Protein AF-A0A081B996-F1 (afdb_monomer_lite)

Secondary structure (DSSP, 8-state):
--------SSPPPPPPHHHHHHHHH--HHHHHHHHHH-TTSPPPPHHHHHHHHHHHHHHHTT--HHHHHHHTT--HHHHHHHHTT---SPPPHHHHHHHHHHHH-HHHHHHHHHT--

Sequence (117 aa):
MTKRVKLSEGKPSELTDEQRRRLGAMSDAEINAGALADADNPPLSENELMSVKVKRVRKKLGLSQADFAARFRINIARLKDIEQGRTRKRPDPALMAYLSVIEREPEAVDRALANDG

pLDDT: mean 88.58, std 12.39, range [40.31, 98.38]

Organism: NCBI:txid1333998

Radius of gyration: 19.51 Å; chains: 1; bounding box: 42×38×52 Å

Structure (mmCIF, N/CA/C/O backbone):
data_AF-A0A081B996-F1
#
_entry.id   AF-A0A081B996-F1
#
loop_
_atom_site.group_PDB
_atom_site.id
_atom_site.type_symbol
_atom_site.label_atom_id
_atom_site.label_alt_id
_atom_site.label_comp_id
_atom_site.label_asym_id
_atom_site.label_entity_id
_atom_site.label_seq_id
_atom_site.pdbx_PDB_ins_code
_atom_site.Cartn_x
_atom_site.Cartn_y
_atom_site.Cartn_z
_atom_site.occupancy
_atom_site.B_iso_or_equiv
_atom_site.auth_seq_id
_atom_site.auth_comp_id
_atom_site.auth_asym_id
_atom_site.auth_atom_id
_atom_site.pdbx_PDB_model_num
ATOM 1 N N . MET A 1 1 ? 22.883 25.589 -15.282 1.00 40.31 1 MET A N 1
ATOM 2 C CA . MET A 1 1 ? 21.980 25.734 -16.447 1.00 40.31 1 MET A CA 1
ATOM 3 C C . MET A 1 1 ? 21.308 24.395 -16.717 1.00 40.31 1 MET A C 1
ATOM 5 O O . MET A 1 1 ? 21.943 23.509 -17.268 1.00 40.31 1 MET A O 1
ATOM 9 N N . THR A 1 2 ? 20.059 24.204 -16.296 1.00 41.84 2 THR A N 1
ATOM 10 C CA . THR A 1 2 ? 19.269 23.009 -16.635 1.00 41.84 2 THR A CA 1
ATOM 11 C C . THR A 1 2 ? 18.586 23.234 -17.985 1.00 41.84 2 THR A C 1
ATOM 13 O O . THR A 1 2 ? 17.727 24.105 -18.118 1.00 41.84 2 THR A O 1
ATOM 16 N N . LYS A 1 3 ? 18.986 22.484 -19.021 1.00 47.41 3 LYS A N 1
ATOM 17 C CA . LYS A 1 3 ? 18.268 22.475 -20.305 1.00 47.41 3 LYS A CA 1
ATOM 18 C C . LYS A 1 3 ? 16.905 21.821 -20.082 1.00 47.41 3 LYS A C 1
ATOM 20 O O . LYS A 1 3 ? 16.821 20.630 -19.804 1.00 47.41 3 LYS A O 1
ATOM 25 N N . ARG A 1 4 ? 15.835 22.607 -20.194 1.00 55.03 4 ARG A N 1
ATOM 26 C CA . ARG A 1 4 ? 14.457 22.107 -20.187 1.00 55.03 4 ARG A CA 1
ATOM 27 C C . ARG A 1 4 ? 14.243 21.310 -21.480 1.00 55.03 4 ARG A C 1
ATOM 29 O O . ARG A 1 4 ? 14.299 21.888 -22.565 1.00 55.03 4 ARG A O 1
ATOM 36 N N . VAL A 1 5 ? 14.050 19.996 -21.369 1.00 68.88 5 VAL A N 1
ATOM 37 C CA . VAL A 1 5 ? 13.680 19.137 -22.504 1.00 68.88 5 VAL A CA 1
ATOM 38 C C . VAL A 1 5 ? 12.306 19.590 -23.000 1.00 68.88 5 VAL A C 1
ATOM 40 O O . VAL A 1 5 ? 11.340 19.590 -22.238 1.00 68.88 5 VAL A O 1
ATOM 43 N N . LYS A 1 6 ? 12.221 20.033 -24.258 1.00 57.50 6 LYS A N 1
ATOM 44 C CA . LYS A 1 6 ? 10.942 20.309 -24.919 1.00 57.50 6 LYS A CA 1
ATOM 45 C C . LYS A 1 6 ? 10.386 18.974 -25.411 1.00 57.50 6 LYS A C 1
ATOM 47 O O . LYS A 1 6 ? 10.857 18.457 -26.418 1.00 57.50 6 LYS A O 1
ATOM 52 N N . LE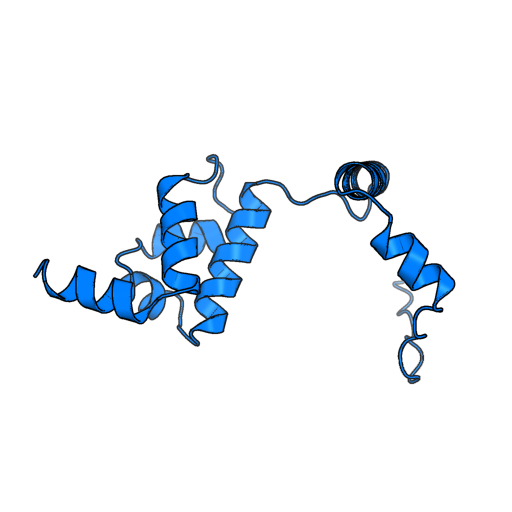U A 1 7 ? 9.436 18.402 -24.674 1.00 64.38 7 LEU A N 1
ATOM 53 C CA . LEU A 1 7 ? 8.638 17.280 -25.168 1.00 64.38 7 LEU A CA 1
ATOM 54 C C . LEU A 1 7 ? 7.822 17.781 -26.368 1.00 64.38 7 LEU A C 1
ATOM 56 O O . LEU A 1 7 ? 7.232 18.858 -26.297 1.00 64.38 7 LEU A O 1
ATOM 60 N N . SER A 1 8 ? 7.841 17.050 -27.482 1.00 66.56 8 SER A N 1
ATOM 61 C CA . SER A 1 8 ? 7.063 17.395 -28.675 1.00 66.56 8 SER A CA 1
ATOM 62 C C . SER A 1 8 ? 5.563 17.315 -28.383 1.00 66.56 8 SER A C 1
ATOM 64 O O . SER A 1 8 ? 5.122 16.342 -27.780 1.00 66.56 8 SER A O 1
ATOM 66 N N . GLU A 1 9 ? 4.777 18.275 -28.875 1.00 67.94 9 GLU A N 1
ATOM 67 C CA . GLU A 1 9 ? 3.309 18.361 -28.705 1.00 67.94 9 GLU A CA 1
ATOM 68 C C . GLU A 1 9 ? 2.510 17.268 -29.454 1.00 67.94 9 GLU A C 1
ATOM 70 O O . GLU A 1 9 ? 1.282 17.291 -29.485 1.00 67.94 9 GLU A O 1
ATOM 75 N N . GLY A 1 10 ? 3.191 16.297 -30.067 1.00 69.88 10 GLY A N 1
ATOM 76 C CA . GLY A 1 10 ? 2.568 15.173 -30.760 1.00 69.88 10 GLY A CA 1
ATOM 77 C C . G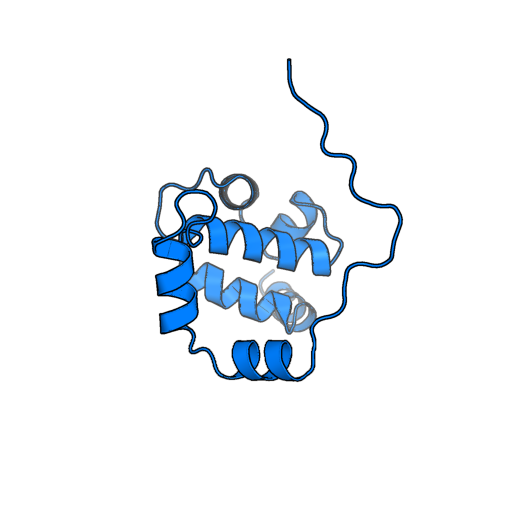LY A 1 10 ? 2.092 14.074 -29.808 1.00 69.88 10 GLY A C 1
ATOM 78 O O . GLY A 1 10 ? 2.638 13.883 -28.720 1.00 69.88 10 GLY A O 1
ATOM 79 N N . LYS A 1 11 ? 1.089 13.304 -30.248 1.00 64.94 11 LYS A N 1
ATOM 80 C CA . LYS A 1 11 ? 0.688 12.049 -29.596 1.00 64.94 11 LYS A CA 1
ATOM 81 C C . LYS A 1 11 ? 1.945 11.170 -29.413 1.00 64.94 11 LYS A C 1
ATOM 83 O O . LYS A 1 11 ? 2.742 11.107 -30.353 1.00 64.94 11 LYS A O 1
ATOM 88 N N . PRO A 1 12 ? 2.153 10.520 -28.248 1.00 68.75 12 PRO A N 1
ATOM 89 C CA . PRO A 1 12 ? 3.303 9.644 -28.047 1.00 68.75 12 PRO A CA 1
ATOM 90 C C . PRO A 1 12 ? 3.401 8.642 -29.193 1.00 68.75 12 PRO A C 1
ATOM 92 O O . PRO A 1 12 ? 2.371 8.124 -29.630 1.00 68.75 12 PRO A O 1
ATOM 95 N N . SER A 1 13 ? 4.614 8.379 -29.682 1.00 75.94 13 SER A N 1
ATOM 96 C CA . SER A 1 13 ? 4.815 7.356 -30.706 1.00 75.94 13 SER A CA 1
ATOM 97 C C . SER A 1 13 ? 4.235 6.035 -30.207 1.00 75.94 13 SER A C 1
ATOM 99 O O . SER A 1 13 ? 4.632 5.542 -29.148 1.00 75.94 13 SER A O 1
ATOM 101 N N . GLU A 1 14 ? 3.277 5.489 -30.949 1.00 81.94 14 GLU A N 1
ATOM 102 C CA . GLU A 1 14 ? 2.690 4.193 -30.635 1.00 81.94 14 GLU A CA 1
ATOM 103 C C . GLU A 1 14 ? 3.713 3.087 -30.932 1.00 81.94 14 GLU A C 1
ATOM 105 O O . GLU A 1 14 ? 4.488 3.174 -31.886 1.00 81.94 14 GLU A O 1
ATOM 110 N N . LEU A 1 15 ? 3.739 2.053 -30.087 1.00 84.50 15 LEU A N 1
ATOM 111 C CA . LEU A 1 15 ? 4.587 0.882 -30.308 1.00 84.50 15 LEU A CA 1
ATOM 112 C C . LEU A 1 15 ? 4.153 0.166 -31.590 1.00 84.50 15 LEU A C 1
ATOM 114 O O . LEU A 1 15 ? 2.961 -0.089 -31.776 1.00 84.50 15 LEU A O 1
ATOM 118 N N . THR A 1 16 ? 5.117 -0.232 -32.420 1.00 91.94 16 THR A N 1
ATOM 119 C CA . THR A 1 16 ? 4.847 -1.120 -33.556 1.00 91.94 16 THR A CA 1
ATOM 120 C C . THR A 1 16 ? 4.373 -2.492 -33.067 1.00 91.94 16 THR A C 1
ATOM 122 O O . THR A 1 16 ? 4.652 -2.905 -31.936 1.00 91.94 16 THR A O 1
ATOM 125 N N . ASP A 1 17 ? 3.694 -3.252 -33.926 1.00 89.94 17 ASP A N 1
ATOM 126 C CA . ASP A 1 17 ? 3.247 -4.613 -33.591 1.00 89.94 17 ASP A CA 1
ATOM 127 C C . ASP A 1 17 ? 4.411 -5.550 -33.251 1.00 89.94 17 ASP A C 1
ATOM 129 O O . ASP A 1 17 ? 4.283 -6.469 -32.441 1.00 89.94 17 ASP A O 1
ATOM 133 N N . GLU A 1 18 ? 5.571 -5.324 -33.862 1.00 90.19 18 GLU A N 1
ATOM 134 C CA . GLU A 1 18 ? 6.800 -6.039 -33.532 1.00 90.19 18 GLU A CA 1
ATOM 135 C C . GLU A 1 18 ? 7.301 -5.678 -32.130 1.00 90.19 18 GLU A C 1
ATOM 137 O O . GLU A 1 18 ? 7.551 -6.572 -31.323 1.00 90.19 18 GLU A O 1
ATOM 142 N N . GLN A 1 19 ? 7.368 -4.386 -31.798 1.00 89.81 19 GLN A N 1
ATOM 143 C CA . GLN A 1 19 ? 7.768 -3.927 -30.465 1.00 89.81 19 GLN A CA 1
ATOM 144 C C . GLN A 1 19 ? 6.811 -4.439 -29.382 1.00 89.81 19 GLN A C 1
ATOM 146 O O . GLN A 1 19 ? 7.257 -4.889 -28.327 1.00 89.81 19 GLN A O 1
ATOM 151 N N . ARG A 1 20 ? 5.501 -4.438 -29.652 1.00 88.56 20 ARG A N 1
ATOM 152 C CA . ARG A 1 20 ? 4.483 -4.970 -28.738 1.00 88.56 20 ARG A CA 1
ATOM 153 C C . ARG A 1 20 ? 4.645 -6.473 -28.513 1.00 88.56 20 ARG A C 1
ATOM 155 O O . ARG A 1 20 ? 4.601 -6.913 -27.368 1.00 88.56 20 ARG A O 1
ATOM 162 N N . ARG A 1 21 ? 4.855 -7.255 -29.580 1.00 91.19 21 ARG A N 1
ATOM 163 C CA . ARG A 1 21 ? 5.109 -8.704 -29.477 1.00 91.19 21 ARG A CA 1
ATOM 164 C C . ARG A 1 21 ? 6.386 -8.999 -28.704 1.00 91.19 21 ARG A C 1
ATOM 166 O O . ARG A 1 21 ? 6.371 -9.869 -27.843 1.00 91.19 21 ARG A O 1
ATOM 173 N N . ARG A 1 22 ? 7.455 -8.243 -28.966 1.00 89.00 22 ARG A N 1
A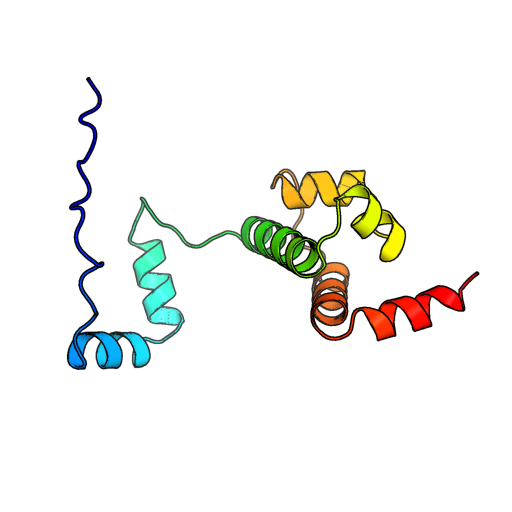TOM 174 C CA . ARG A 1 22 ? 8.713 -8.350 -28.222 1.00 89.00 22 ARG A CA 1
ATOM 175 C C . ARG A 1 22 ? 8.493 -8.112 -26.731 1.00 89.00 22 ARG A C 1
ATOM 177 O O . ARG A 1 22 ? 8.905 -8.948 -25.942 1.00 89.00 22 ARG A O 1
ATOM 184 N N . LEU A 1 23 ? 7.814 -7.026 -26.354 1.00 86.31 23 LEU A N 1
ATOM 185 C CA . LEU A 1 23 ? 7.513 -6.728 -24.949 1.00 86.31 23 LEU A CA 1
ATOM 186 C C . LEU A 1 23 ? 6.642 -7.808 -24.296 1.00 86.31 23 LEU A C 1
ATOM 188 O O . LEU A 1 23 ? 6.917 -8.199 -23.170 1.00 86.31 23 LEU A O 1
ATOM 192 N N . GLY A 1 24 ? 5.626 -8.318 -24.999 1.00 89.38 24 GLY A N 1
ATOM 193 C CA . GLY A 1 24 ? 4.759 -9.383 -24.483 1.00 89.38 24 GLY A CA 1
ATOM 194 C C . GLY A 1 24 ? 5.441 -10.748 -24.337 1.00 89.38 24 GLY A C 1
ATOM 195 O O . GLY A 1 24 ? 4.927 -11.598 -23.617 1.00 89.38 24 GLY A O 1
ATOM 196 N N . ALA A 1 25 ? 6.573 -10.965 -25.012 1.00 92.25 25 ALA A N 1
ATOM 197 C CA . ALA A 1 25 ? 7.367 -12.187 -24.912 1.00 92.25 25 ALA A CA 1
ATOM 198 C C . ALA A 1 25 ? 8.457 -12.121 -23.826 1.00 92.25 25 ALA A C 1
ATOM 200 O O . ALA A 1 25 ? 9.016 -13.162 -23.490 1.00 92.25 25 ALA A O 1
ATOM 201 N N . MET A 1 26 ? 8.772 -10.932 -23.291 1.00 89.62 26 MET A N 1
ATOM 202 C CA . MET A 1 26 ? 9.767 -10.791 -22.225 1.00 89.62 26 MET A CA 1
ATOM 203 C C . MET A 1 26 ? 9.230 -11.383 -20.925 1.00 89.62 26 MET A C 1
ATOM 205 O O . MET A 1 26 ? 8.137 -11.045 -20.472 1.00 89.62 26 MET A O 1
ATOM 209 N N . SER A 1 27 ? 10.025 -12.250 -20.311 1.00 93.69 27 SER A N 1
ATOM 210 C CA . SER A 1 27 ? 9.731 -12.791 -18.990 1.00 93.69 27 SER A CA 1
ATOM 211 C C . SER A 1 27 ? 9.930 -11.740 -17.895 1.00 93.69 27 SER A C 1
ATOM 213 O O . SER A 1 27 ? 10.737 -10.816 -18.026 1.00 93.69 27 SER A O 1
ATOM 215 N N . ASP A 1 28 ? 9.270 -11.932 -16.751 1.00 87.81 28 ASP A N 1
ATOM 216 C CA . ASP A 1 28 ? 9.481 -11.093 -15.563 1.00 87.81 28 ASP A CA 1
ATOM 217 C C . ASP A 1 28 ? 10.957 -11.065 -15.129 1.00 87.81 28 ASP A C 1
ATOM 219 O O . ASP A 1 28 ? 11.448 -10.054 -14.627 1.00 87.81 28 ASP A O 1
ATOM 223 N N . ALA A 1 29 ? 11.688 -12.166 -15.331 1.00 89.00 29 ALA A N 1
ATOM 224 C CA . ALA A 1 29 ? 13.110 -12.251 -15.015 1.00 89.00 29 ALA A CA 1
ATOM 225 C C . ALA A 1 29 ? 13.955 -11.354 -15.932 1.00 89.00 29 ALA A C 1
ATOM 227 O O . ALA A 1 29 ? 14.826 -10.636 -15.445 1.00 89.00 29 ALA A O 1
ATOM 228 N N . GLU A 1 30 ? 13.676 -11.345 -17.237 1.00 91.88 30 GLU A N 1
ATOM 229 C CA . GLU A 1 30 ? 14.370 -10.485 -18.204 1.00 91.88 30 GLU A CA 1
ATOM 230 C C . GLU A 1 30 ? 14.048 -9.005 -17.982 1.00 91.88 30 GLU A C 1
ATOM 232 O O . GLU A 1 30 ? 14.945 -8.164 -18.054 1.00 91.88 30 GLU A O 1
ATOM 237 N N . ILE A 1 31 ? 12.793 -8.686 -17.650 1.00 88.56 31 ILE A N 1
ATOM 238 C CA . ILE A 1 31 ? 12.376 -7.325 -17.288 1.00 88.56 31 ILE A CA 1
ATOM 239 C C . ILE A 1 31 ? 13.143 -6.850 -16.047 1.00 88.56 31 ILE A C 1
ATOM 241 O O . ILE A 1 31 ? 13.736 -5.770 -16.063 1.00 88.56 31 ILE A O 1
ATOM 245 N N . ASN A 1 32 ? 13.183 -7.666 -14.988 1.00 87.88 32 ASN A N 1
ATOM 246 C CA . ASN A 1 32 ? 13.903 -7.325 -13.760 1.00 87.88 32 ASN A CA 1
ATOM 247 C C . ASN A 1 32 ? 15.415 -7.208 -13.985 1.00 87.88 32 ASN A C 1
ATOM 249 O O . ASN A 1 32 ? 16.036 -6.296 -13.446 1.00 87.88 32 ASN A O 1
ATOM 253 N N . ALA A 1 33 ? 16.011 -8.091 -14.790 1.00 90.00 33 ALA A N 1
ATOM 254 C CA . ALA A 1 33 ? 17.431 -8.021 -15.126 1.00 90.00 33 ALA A CA 1
ATOM 255 C C . ALA A 1 33 ? 17.772 -6.730 -15.888 1.00 90.00 33 ALA A C 1
ATOM 257 O O . ALA A 1 33 ? 18.772 -6.085 -15.578 1.00 90.00 33 ALA A O 1
ATOM 258 N N . GLY A 1 34 ? 16.919 -6.321 -16.834 1.00 89.12 34 GLY A N 1
ATOM 259 C CA . GLY A 1 34 ? 17.062 -5.051 -17.544 1.00 89.12 34 GLY A CA 1
ATOM 260 C C . GLY A 1 34 ? 16.993 -3.844 -16.608 1.00 89.12 34 GLY A C 1
ATOM 261 O O . GLY A 1 34 ? 17.857 -2.976 -16.673 1.00 89.12 34 GLY A O 1
ATOM 262 N N . ALA A 1 35 ? 16.020 -3.823 -15.693 1.00 89.62 35 ALA A N 1
ATOM 263 C CA . ALA A 1 35 ? 15.893 -2.761 -14.696 1.00 89.62 35 ALA A CA 1
ATOM 264 C C . ALA A 1 35 ? 17.086 -2.720 -13.723 1.00 89.62 35 ALA A C 1
ATOM 266 O O . ALA A 1 35 ? 17.556 -1.647 -13.373 1.00 89.62 35 ALA A O 1
ATOM 267 N N . LEU A 1 36 ? 17.624 -3.871 -13.303 1.00 89.81 36 LEU A N 1
ATOM 268 C CA . LEU A 1 36 ? 18.819 -3.923 -12.447 1.00 89.81 36 LEU A CA 1
ATOM 269 C C . LEU A 1 36 ? 20.080 -3.396 -13.143 1.00 89.81 36 LEU A C 1
ATOM 271 O O . LEU A 1 36 ? 20.972 -2.879 -12.472 1.00 89.81 36 LEU A O 1
ATOM 275 N N . ALA A 1 37 ? 20.173 -3.553 -14.465 1.00 91.56 37 ALA A N 1
ATOM 276 C CA . ALA A 1 37 ? 21.288 -3.041 -15.255 1.00 91.56 37 ALA A CA 1
ATOM 277 C C . ALA A 1 37 ? 21.200 -1.521 -15.504 1.00 91.56 37 ALA A C 1
ATOM 279 O O . ALA A 1 37 ? 22.217 -0.900 -15.812 1.00 91.56 37 ALA A O 1
ATOM 280 N N . ASP A 1 38 ? 20.013 -0.926 -15.363 1.00 91.44 38 ASP A N 1
ATOM 281 C CA . ASP A 1 38 ? 19.769 0.507 -15.519 1.00 91.44 38 ASP A CA 1
ATOM 282 C C . ASP A 1 38 ? 19.838 1.230 -14.162 1.00 91.44 38 ASP A C 1
ATOM 284 O O . ASP A 1 38 ? 18.911 1.186 -13.352 1.00 91.44 38 ASP A O 1
ATOM 288 N N . ALA A 1 39 ? 20.949 1.928 -13.910 1.00 89.00 39 ALA A N 1
ATOM 289 C CA . ALA A 1 39 ? 21.165 2.653 -12.658 1.00 89.00 39 ALA A CA 1
ATOM 290 C C . ALA A 1 39 ? 20.168 3.807 -12.430 1.00 89.00 39 ALA A C 1
ATOM 292 O O . ALA A 1 39 ? 19.935 4.177 -11.277 1.00 89.00 39 ALA A O 1
ATOM 293 N N . ASP A 1 40 ? 19.577 4.358 -13.496 1.00 92.00 40 ASP A N 1
ATOM 294 C CA . ASP A 1 40 ? 18.613 5.459 -13.408 1.00 92.00 40 ASP A CA 1
ATOM 295 C C . ASP A 1 40 ? 17.177 4.960 -13.164 1.00 92.00 40 ASP A C 1
ATOM 297 O O . ASP A 1 40 ? 16.303 5.748 -12.788 1.00 92.00 40 ASP A O 1
ATOM 301 N N . ASN A 1 41 ? 16.917 3.659 -13.339 1.00 89.38 41 ASN A N 1
ATOM 302 C CA . ASN A 1 41 ? 15.596 3.059 -13.159 1.00 89.38 41 ASN A CA 1
ATOM 303 C C . ASN A 1 41 ? 15.654 1.636 -12.557 1.00 89.38 41 ASN A C 1
ATOM 305 O O . ASN A 1 41 ? 15.198 0.670 -13.183 1.00 89.38 41 ASN A O 1
ATOM 309 N N . PRO A 1 42 ? 16.176 1.487 -11.325 1.00 91.06 42 PRO A N 1
ATOM 310 C CA . PRO 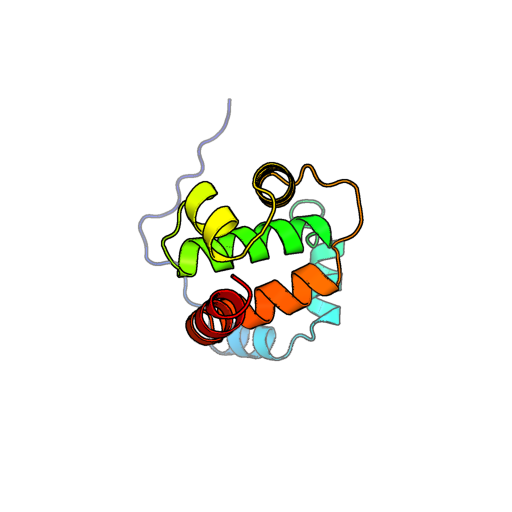A 1 42 ? 16.227 0.195 -10.656 1.00 91.06 42 PRO A CA 1
ATOM 311 C C . PRO A 1 42 ? 14.825 -0.296 -10.246 1.00 91.06 42 PRO A C 1
ATOM 313 O O . PRO A 1 42 ? 13.903 0.509 -10.063 1.00 91.06 42 PRO A O 1
ATOM 316 N N . PRO A 1 43 ? 14.641 -1.611 -10.017 1.00 91.25 43 PRO A N 1
ATOM 317 C CA . PRO A 1 43 ? 13.408 -2.135 -9.442 1.00 91.25 43 PRO A CA 1
ATOM 318 C C . PRO A 1 43 ? 13.101 -1.514 -8.076 1.00 91.25 43 PRO A C 1
ATOM 320 O O . PRO A 1 43 ? 13.995 -1.294 -7.258 1.00 91.25 43 PRO A O 1
ATOM 323 N N . LEU A 1 44 ? 11.812 -1.312 -7.795 1.00 90.12 44 LEU A N 1
ATOM 324 C CA . LEU A 1 44 ? 11.362 -0.875 -6.476 1.00 90.12 44 LEU A CA 1
ATOM 325 C C . LEU A 1 44 ? 11.678 -1.933 -5.413 1.00 90.12 44 LEU A C 1
ATOM 327 O O . LEU A 1 44 ? 11.434 -3.126 -5.603 1.00 90.12 44 LEU A O 1
ATOM 331 N N . SER A 1 45 ? 12.127 -1.482 -4.246 1.00 90.38 45 SER A N 1
ATOM 332 C CA . SER A 1 45 ? 12.218 -2.323 -3.055 1.00 90.38 45 SER A CA 1
ATOM 333 C C . SER A 1 45 ? 10.834 -2.801 -2.591 1.00 90.38 45 SER A C 1
ATOM 335 O O . SER A 1 45 ? 9.802 -2.192 -2.892 1.00 90.38 45 SER A O 1
ATOM 337 N N . GLU A 1 46 ? 10.789 -3.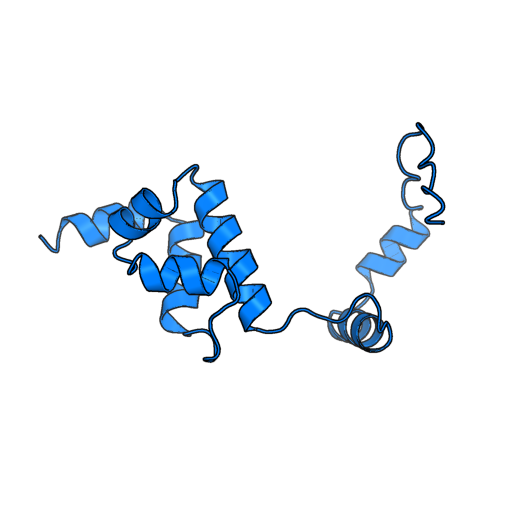856 -1.768 1.00 89.38 46 GLU A N 1
ATOM 338 C CA . GLU A 1 46 ? 9.530 -4.357 -1.188 1.00 89.38 46 GLU A CA 1
ATOM 339 C C . GLU A 1 46 ? 8.746 -3.250 -0.443 1.00 89.38 46 GLU A C 1
ATOM 341 O O . GLU A 1 46 ? 7.514 -3.202 -0.491 1.00 89.38 46 GLU A O 1
ATOM 346 N N . ASN A 1 47 ? 9.453 -2.327 0.220 1.00 91.44 47 ASN A N 1
ATOM 347 C CA . ASN A 1 47 ? 8.850 -1.211 0.954 1.00 91.44 47 ASN A CA 1
ATOM 348 C C . ASN A 1 47 ? 8.271 -0.138 0.032 1.00 91.44 47 ASN A C 1
ATOM 350 O O . ASN A 1 47 ? 7.200 0.407 0.312 1.00 91.44 47 ASN A O 1
ATOM 354 N N . GLU A 1 48 ? 8.943 0.156 -1.076 1.00 92.38 48 GLU A N 1
ATOM 355 C CA . GLU A 1 48 ? 8.426 1.078 -2.086 1.00 92.38 48 GLU A CA 1
ATOM 356 C C . GLU A 1 48 ? 7.207 0.483 -2.785 1.00 92.38 48 GLU A C 1
ATOM 358 O O . GLU A 1 48 ? 6.191 1.165 -2.935 1.00 92.38 48 GLU A O 1
ATOM 363 N N . LEU A 1 49 ? 7.247 -0.812 -3.106 1.00 91.75 49 LEU A N 1
ATOM 364 C CA . LEU A 1 49 ? 6.101 -1.518 -3.666 1.00 91.75 49 LEU A CA 1
ATOM 365 C C . LEU A 1 49 ? 4.904 -1.499 -2.702 1.00 91.75 49 LEU A C 1
ATOM 367 O O . LEU A 1 49 ? 3.772 -1.240 -3.120 1.00 91.75 49 LEU A O 1
ATOM 371 N N . MET A 1 50 ? 5.147 -1.695 -1.402 1.00 92.88 50 MET A N 1
ATOM 372 C CA . MET A 1 50 ? 4.124 -1.555 -0.362 1.00 92.88 50 MET A CA 1
ATOM 373 C C . MET A 1 50 ? 3.551 -0.134 -0.315 1.00 92.88 50 MET A C 1
ATOM 375 O O . MET A 1 50 ? 2.332 0.040 -0.323 1.00 92.88 50 MET A O 1
ATOM 379 N N . SER A 1 51 ? 4.413 0.885 -0.318 1.00 95.00 51 SER A N 1
ATOM 380 C CA . SER A 1 51 ? 4.010 2.295 -0.328 1.00 95.00 51 SER A CA 1
ATOM 381 C C . SER A 1 51 ? 3.098 2.623 -1.515 1.00 95.00 51 SER A C 1
ATOM 383 O O . SER A 1 51 ? 2.026 3.216 -1.343 1.00 95.00 51 SER A O 1
ATOM 385 N N . VAL A 1 52 ? 3.487 2.182 -2.717 1.00 94.75 52 VAL A N 1
ATOM 386 C CA . VAL A 1 52 ? 2.706 2.349 -3.948 1.00 94.75 52 VAL A CA 1
ATOM 387 C C . VAL A 1 52 ? 1.371 1.619 -3.840 1.00 94.75 52 VAL A C 1
ATOM 389 O O . VAL A 1 52 ? 0.329 2.213 -4.129 1.00 94.75 52 VAL A O 1
ATOM 392 N N . LYS A 1 53 ? 1.369 0.361 -3.379 1.00 94.50 53 LYS A N 1
ATOM 393 C CA . LYS A 1 53 ? 0.147 -0.438 -3.227 1.00 94.50 53 LYS A CA 1
ATOM 394 C C . LYS A 1 53 ? -0.847 0.226 -2.280 1.00 94.50 53 LYS A C 1
ATOM 396 O O . LYS A 1 53 ? -1.996 0.416 -2.663 1.00 94.50 53 LYS A O 1
ATOM 401 N N . VAL A 1 54 ? -0.413 0.632 -1.089 1.00 96.12 54 VAL A N 1
ATOM 402 C CA . VAL A 1 54 ? -1.280 1.256 -0.075 1.00 96.12 54 VAL A CA 1
ATOM 403 C C . VAL A 1 54 ? -1.906 2.543 -0.608 1.00 96.12 54 VAL A C 1
ATOM 405 O O . VAL A 1 54 ? -3.130 2.689 -0.589 1.00 96.12 54 VAL A O 1
ATOM 408 N N . LYS A 1 55 ? -1.085 3.438 -1.180 1.00 97.19 55 LYS A N 1
ATOM 409 C CA . LYS A 1 55 ? -1.574 4.676 -1.805 1.00 97.19 55 LYS A CA 1
ATOM 410 C C . LYS A 1 55 ? -2.589 4.393 -2.904 1.00 97.19 55 LYS A C 1
ATOM 412 O O . LYS A 1 55 ? -3.596 5.092 -2.996 1.00 97.19 55 LYS A O 1
ATOM 417 N N . ARG A 1 56 ? -2.311 3.408 -3.759 1.00 97.50 56 ARG A N 1
ATOM 418 C CA . ARG A 1 56 ? -3.166 3.042 -4.892 1.00 97.50 56 ARG A CA 1
ATOM 419 C C . ARG A 1 56 ? -4.519 2.519 -4.420 1.00 97.50 56 ARG A C 1
ATOM 421 O O . ARG A 1 56 ? -5.535 3.009 -4.903 1.00 97.50 56 ARG A O 1
ATOM 428 N N . VAL A 1 57 ? -4.537 1.598 -3.455 1.00 97.88 57 VAL A N 1
ATOM 429 C CA . VAL A 1 57 ? -5.776 1.055 -2.872 1.00 97.88 57 VAL A CA 1
ATOM 430 C C . VAL A 1 57 ? -6.607 2.172 -2.244 1.00 97.88 57 VAL A C 1
ATOM 432 O O . VAL A 1 57 ? -7.778 2.323 -2.579 1.00 97.88 57 VAL A O 1
ATOM 435 N N . ARG A 1 58 ? -5.997 3.027 -1.416 1.00 98.31 58 ARG A N 1
ATOM 436 C CA . ARG A 1 58 ? -6.705 4.154 -0.798 1.00 98.31 58 ARG A CA 1
ATOM 437 C C . ARG A 1 58 ? -7.282 5.125 -1.831 1.00 98.31 58 ARG A C 1
ATOM 439 O O . ARG A 1 58 ? -8.440 5.519 -1.722 1.00 98.31 58 ARG A O 1
ATOM 446 N N . LYS A 1 59 ? -6.483 5.514 -2.830 1.00 97.88 59 LYS A N 1
ATOM 447 C CA . LYS A 1 59 ? -6.917 6.436 -3.891 1.00 97.88 59 LYS A CA 1
ATOM 448 C C . LYS A 1 59 ? -8.040 5.850 -4.744 1.00 97.88 59 LYS A C 1
ATOM 450 O O . LYS A 1 59 ? -8.945 6.593 -5.101 1.00 97.88 59 LYS A O 1
ATOM 455 N N . LYS A 1 60 ? -8.013 4.543 -5.029 1.00 97.44 60 LYS A N 1
ATOM 456 C CA . LYS A 1 60 ? -9.089 3.840 -5.751 1.00 97.44 60 LYS A CA 1
ATOM 457 C C . LYS A 1 60 ? -10.436 3.963 -5.029 1.00 97.44 60 LYS A C 1
ATOM 459 O O . LYS A 1 60 ? -11.462 4.045 -5.687 1.00 97.44 60 LYS A O 1
ATOM 464 N N . LEU A 1 61 ? -10.419 4.017 -3.697 1.00 97.31 61 LEU A N 1
ATOM 465 C CA . LEU A 1 61 ? -11.612 4.196 -2.865 1.00 97.31 61 LEU A CA 1
ATOM 466 C C . LEU A 1 61 ? -11.988 5.671 -2.628 1.00 97.31 61 LEU A C 1
ATOM 468 O O . LEU A 1 61 ? -12.975 5.936 -1.953 1.00 97.31 61 LEU A O 1
ATOM 472 N N . GLY A 1 62 ? -11.205 6.633 -3.131 1.00 98.00 62 GLY A N 1
ATOM 473 C CA . GLY A 1 62 ? -11.474 8.065 -2.954 1.00 98.00 62 GLY A CA 1
ATOM 474 C C . GLY A 1 62 ? -11.311 8.582 -1.518 1.00 98.00 62 GLY A C 1
ATOM 475 O O . GLY A 1 62 ? -11.810 9.655 -1.200 1.00 98.00 62 GLY A O 1
ATOM 476 N N . LEU A 1 63 ? -10.619 7.842 -0.644 1.00 98.12 63 LEU A N 1
ATOM 477 C CA . LEU A 1 63 ? -10.544 8.155 0.787 1.00 98.12 63 LEU A CA 1
ATOM 478 C C . LEU A 1 63 ? -9.316 9.001 1.153 1.00 98.12 63 LEU A C 1
ATOM 480 O O . LEU A 1 63 ? -8.206 8.815 0.624 1.00 98.12 63 LEU A O 1
ATOM 484 N N . SER A 1 64 ? -9.486 9.894 2.134 1.00 98.31 64 SER A N 1
ATOM 485 C CA . SER A 1 64 ? -8.353 10.530 2.809 1.00 98.31 64 SER A CA 1
ATOM 486 C C . SER A 1 64 ? -7.549 9.490 3.605 1.00 98.31 64 SER A C 1
ATOM 488 O O . SER A 1 64 ? -8.006 8.369 3.837 1.00 98.31 64 SER A O 1
ATOM 490 N N . GLN A 1 65 ? -6.323 9.827 4.027 1.00 98.12 65 GLN A N 1
ATOM 491 C CA . GLN A 1 65 ? -5.549 8.926 4.897 1.00 98.12 65 GLN A CA 1
ATOM 492 C C . GLN A 1 65 ? -6.294 8.632 6.207 1.00 98.12 65 GLN A C 1
ATOM 494 O O . GLN A 1 65 ? -6.282 7.493 6.659 1.00 98.12 65 GLN A O 1
ATOM 499 N N . ALA A 1 66 ? -6.942 9.642 6.797 1.00 98.19 66 ALA A N 1
ATOM 500 C CA . ALA A 1 66 ? -7.682 9.494 8.046 1.00 98.19 66 ALA A CA 1
ATOM 501 C C . ALA A 1 66 ? -8.900 8.578 7.872 1.00 98.19 66 ALA A C 1
ATOM 503 O O . ALA A 1 66 ? -9.062 7.642 8.652 1.00 98.19 66 ALA A O 1
ATOM 504 N N . ASP A 1 67 ? -9.684 8.777 6.811 1.00 98.25 67 ASP A N 1
ATOM 505 C CA . ASP A 1 67 ? -10.884 7.968 6.561 1.00 98.25 67 ASP A CA 1
ATOM 506 C C . ASP A 1 67 ? -10.521 6.519 6.238 1.00 98.25 67 ASP A C 1
ATOM 508 O O . ASP A 1 67 ? -11.157 5.593 6.727 1.00 98.25 67 ASP A O 1
ATOM 512 N N . PHE A 1 68 ? -9.456 6.303 5.459 1.00 98.38 68 PHE A N 1
ATOM 513 C CA . PHE A 1 68 ? -8.964 4.959 5.157 1.00 98.38 68 PHE A CA 1
ATOM 514 C C . PHE A 1 68 ? -8.460 4.237 6.412 1.00 98.38 68 PHE A C 1
ATOM 516 O O . PHE A 1 68 ? -8.770 3.066 6.622 1.00 98.38 68 PHE A O 1
ATOM 523 N N . ALA A 1 69 ? -7.701 4.942 7.255 1.00 97.75 69 ALA A N 1
ATOM 524 C CA . ALA A 1 69 ? -7.213 4.426 8.528 1.00 97.75 69 ALA A CA 1
ATOM 525 C C . ALA A 1 69 ? -8.367 4.034 9.461 1.00 97.75 69 ALA A C 1
ATOM 527 O O . ALA A 1 69 ? -8.375 2.921 9.986 1.00 97.75 69 ALA A O 1
ATOM 528 N N . ALA A 1 70 ? -9.351 4.922 9.628 1.00 96.94 70 ALA A N 1
ATOM 529 C CA . ALA A 1 70 ? -10.511 4.687 10.479 1.00 96.94 70 ALA A CA 1
ATOM 530 C C . ALA A 1 70 ? -11.370 3.528 9.960 1.00 96.94 70 ALA A C 1
ATOM 532 O O . ALA A 1 70 ? -11.636 2.584 10.702 1.00 96.94 70 ALA A O 1
ATOM 533 N N . ARG A 1 71 ? -11.733 3.559 8.671 1.00 96.31 71 ARG A N 1
ATOM 534 C CA . ARG A 1 71 ? -12.600 2.555 8.039 1.00 96.31 71 ARG A CA 1
ATOM 535 C C . ARG A 1 71 ? -12.036 1.144 8.151 1.00 96.31 71 ARG A C 1
ATOM 537 O O . ARG A 1 71 ? -12.756 0.223 8.508 1.00 96.31 71 ARG A O 1
ATOM 544 N N . PHE A 1 72 ? -10.739 0.979 7.897 1.00 96.56 72 PHE A N 1
ATOM 545 C CA . PHE A 1 72 ? -10.104 -0.340 7.849 1.00 96.56 72 PHE A CA 1
ATOM 546 C C . PHE A 1 72 ? -9.304 -0.693 9.105 1.00 96.56 72 PHE A C 1
ATOM 548 O O . PHE A 1 72 ? -8.539 -1.659 9.081 1.00 96.56 72 PHE A O 1
ATOM 555 N N . ARG A 1 73 ? -9.472 0.063 10.200 1.00 95.62 73 ARG A N 1
ATOM 556 C CA . ARG A 1 73 ? -8.785 -0.146 11.490 1.00 95.62 73 ARG A CA 1
ATOM 557 C C . ARG A 1 73 ? -7.253 -0.217 11.356 1.00 95.62 73 ARG A C 1
ATOM 559 O O . ARG A 1 73 ? -6.579 -0.989 12.036 1.00 95.62 73 ARG A O 1
ATOM 566 N N . ILE A 1 74 ? -6.679 0.608 10.478 1.00 95.31 74 ILE A N 1
ATOM 567 C CA . ILE A 1 74 ? -5.227 0.738 10.301 1.00 95.31 74 ILE A CA 1
ATOM 568 C C . ILE A 1 74 ? -4.759 1.960 11.088 1.00 95.31 74 ILE A C 1
ATOM 570 O O . ILE A 1 74 ? -5.287 3.054 10.926 1.00 95.31 74 ILE A O 1
ATOM 574 N N . ASN A 1 75 ? -3.729 1.807 11.922 1.00 95.81 75 ASN A N 1
ATOM 575 C CA . ASN A 1 75 ? -3.153 2.938 12.646 1.00 95.81 75 ASN A CA 1
ATOM 576 C C . ASN A 1 75 ? -2.704 4.051 11.671 1.00 95.81 75 ASN A C 1
ATOM 578 O O . ASN A 1 75 ? -1.903 3.811 10.766 1.00 95.81 75 ASN A O 1
ATOM 582 N N . ILE A 1 76 ? -3.192 5.279 11.880 1.00 97.44 76 ILE A N 1
ATOM 583 C CA . ILE A 1 76 ? -2.936 6.419 10.987 1.00 97.44 76 ILE A CA 1
ATOM 584 C C . ILE A 1 76 ? -1.452 6.808 10.901 1.00 97.44 76 ILE A C 1
ATOM 586 O O . ILE A 1 76 ? -0.987 7.194 9.829 1.00 97.44 76 ILE A O 1
ATOM 590 N N . ALA A 1 77 ? -0.688 6.694 11.992 1.00 95.75 77 ALA A N 1
ATOM 591 C CA . ALA A 1 77 ? 0.749 6.965 11.973 1.00 95.75 77 ALA A CA 1
ATOM 592 C C . ALA A 1 77 ? 1.476 5.913 11.124 1.00 95.75 77 ALA A C 1
ATOM 594 O O . ALA A 1 77 ? 2.232 6.266 10.221 1.00 95.75 77 ALA A O 1
ATOM 595 N N . ARG A 1 78 ? 1.131 4.631 11.310 1.00 94.38 78 ARG A N 1
ATOM 596 C CA . ARG A 1 78 ? 1.645 3.532 10.481 1.00 94.38 78 ARG A CA 1
ATOM 597 C C . ARG A 1 78 ? 1.291 3.719 9.003 1.00 94.38 78 ARG A C 1
ATOM 599 O O . ARG A 1 78 ? 2.148 3.518 8.148 1.00 94.38 78 ARG A O 1
ATOM 606 N N . LEU A 1 79 ? 0.060 4.127 8.687 1.00 95.75 79 LEU A N 1
ATOM 607 C CA . LEU A 1 79 ? -0.356 4.412 7.310 1.00 95.75 79 LEU A CA 1
ATOM 608 C C . LEU A 1 79 ? 0.498 5.521 6.685 1.00 95.75 79 LEU A C 1
ATOM 610 O O . LEU A 1 79 ? 0.982 5.366 5.565 1.00 95.75 79 LEU A O 1
ATOM 614 N N . LYS A 1 80 ? 0.716 6.622 7.416 1.00 96.31 80 LYS A N 1
ATOM 615 C CA . LYS A 1 80 ? 1.554 7.742 6.966 1.00 96.31 80 LYS A CA 1
ATOM 616 C C . LYS A 1 80 ? 2.993 7.306 6.711 1.00 96.31 80 LYS A C 1
ATOM 618 O O . LYS A 1 80 ? 3.531 7.640 5.658 1.00 96.31 80 LYS A O 1
ATOM 623 N N . ASP A 1 81 ? 3.587 6.535 7.617 1.00 94.75 81 ASP A N 1
ATOM 624 C CA . ASP A 1 81 ? 4.960 6.043 7.469 1.00 94.75 81 ASP A CA 1
ATOM 625 C C . ASP A 1 81 ? 5.118 5.122 6.259 1.00 94.75 81 ASP A C 1
ATOM 627 O O . ASP A 1 81 ? 6.111 5.212 5.534 1.00 94.75 81 ASP A O 1
ATOM 631 N N . ILE A 1 82 ? 4.138 4.251 6.011 1.00 94.88 82 ILE A N 1
ATOM 632 C CA . ILE A 1 82 ? 4.134 3.362 4.846 1.00 94.88 82 ILE A CA 1
ATOM 633 C C . ILE A 1 82 ? 3.975 4.175 3.559 1.00 94.88 82 ILE A C 1
ATOM 635 O O . ILE A 1 82 ? 4.782 4.054 2.635 1.00 94.88 82 ILE A O 1
ATOM 639 N N . GLU A 1 83 ? 2.975 5.054 3.486 1.00 94.81 83 GLU A N 1
ATOM 640 C CA . GLU A 1 83 ? 2.758 5.872 2.294 1.00 94.81 83 GLU A CA 1
ATOM 641 C C . GLU A 1 83 ? 3.934 6.822 2.028 1.00 94.81 83 GLU A C 1
ATOM 643 O O . GLU A 1 83 ? 4.250 7.111 0.882 1.00 94.81 83 GLU A O 1
ATOM 648 N N . GLN A 1 84 ? 4.644 7.296 3.042 1.00 93.81 84 GLN A N 1
ATOM 649 C CA . GLN A 1 84 ? 5.808 8.162 2.838 1.00 93.81 84 GLN A CA 1
ATOM 650 C C . GLN A 1 84 ? 7.114 7.388 2.608 1.00 93.81 84 GLN A C 1
ATOM 652 O O . GLN A 1 84 ? 8.152 8.018 2.438 1.00 93.81 84 GLN A O 1
ATOM 657 N N . GLY A 1 85 ? 7.082 6.050 2.603 1.00 90.62 85 GLY A N 1
ATOM 658 C CA . GLY A 1 85 ? 8.279 5.224 2.420 1.00 90.62 85 GLY A CA 1
ATOM 659 C C . GLY A 1 85 ? 9.254 5.298 3.602 1.00 90.62 85 GLY A C 1
ATOM 660 O O . GLY A 1 85 ? 10.421 4.951 3.467 1.00 90.62 85 GLY A O 1
ATOM 661 N N . ARG A 1 86 ? 8.797 5.751 4.777 1.00 89.38 86 ARG A N 1
ATOM 662 C CA . ARG A 1 86 ? 9.628 5.874 5.989 1.00 89.38 86 ARG A CA 1
ATOM 663 C C . ARG A 1 86 ? 9.753 4.566 6.764 1.00 89.38 86 ARG A C 1
ATOM 665 O O . ARG A 1 86 ? 10.531 4.480 7.713 1.00 89.38 86 ARG A O 1
ATOM 672 N N . THR A 1 87 ? 8.992 3.545 6.381 1.00 85.94 87 THR A N 1
ATOM 673 C CA . THR A 1 87 ? 9.037 2.242 7.045 1.00 85.94 87 THR A CA 1
ATOM 674 C C . THR A 1 87 ? 10.364 1.547 6.736 1.00 85.94 87 THR A C 1
ATOM 676 O O . THR A 1 87 ? 10.670 1.246 5.589 1.00 85.94 87 THR A O 1
ATOM 679 N N . ARG A 1 88 ? 11.159 1.290 7.782 1.00 83.19 88 ARG A N 1
ATOM 680 C CA . ARG A 1 88 ? 12.446 0.572 7.692 1.00 83.19 88 ARG A CA 1
ATOM 681 C C . ARG A 1 88 ? 12.310 -0.943 7.836 1.00 83.19 88 ARG A C 1
ATOM 683 O O . ARG A 1 88 ? 13.238 -1.675 7.516 1.00 83.19 88 ARG A O 1
ATOM 690 N N . LYS A 1 89 ? 11.172 -1.408 8.352 1.00 84.38 89 LYS A N 1
ATOM 691 C CA . LYS A 1 89 ? 10.868 -2.832 8.514 1.00 84.38 89 LYS A CA 1
ATOM 692 C C . LYS A 1 89 ? 10.364 -3.407 7.197 1.00 84.38 89 LYS A C 1
ATOM 694 O O . LYS A 1 89 ? 9.771 -2.681 6.407 1.00 84.38 89 LYS A O 1
ATOM 699 N N . ARG A 1 90 ? 10.575 -4.707 6.999 1.00 83.38 90 ARG A N 1
ATOM 700 C CA . ARG A 1 90 ? 9.991 -5.456 5.885 1.00 83.38 90 ARG A CA 1
ATOM 701 C C . ARG A 1 90 ? 8.457 -5.310 5.877 1.00 83.38 90 ARG A C 1
ATOM 703 O O . ARG A 1 90 ? 7.880 -5.217 6.969 1.00 83.38 90 ARG A O 1
ATOM 710 N N . PRO A 1 91 ? 7.785 -5.311 4.708 1.00 82.69 91 PRO A N 1
ATOM 711 C CA . PRO A 1 91 ? 6.333 -5.252 4.669 1.00 82.69 91 PRO A CA 1
ATOM 712 C C . PRO A 1 91 ? 5.707 -6.416 5.429 1.00 82.69 91 PRO A C 1
ATOM 714 O O . PRO A 1 91 ? 6.094 -7.571 5.270 1.00 82.69 91 PRO A O 1
ATOM 717 N N . ASP A 1 92 ? 4.722 -6.087 6.252 1.00 88.75 92 ASP A N 1
ATOM 718 C CA . ASP A 1 92 ? 3.948 -7.052 7.022 1.00 88.75 92 ASP A CA 1
ATOM 719 C C . ASP A 1 92 ? 3.063 -7.892 6.076 1.00 88.75 92 ASP A C 1
ATOM 721 O O . ASP A 1 92 ? 2.175 -7.320 5.424 1.00 88.75 92 ASP A O 1
ATOM 725 N N . PRO A 1 93 ? 3.272 -9.223 5.982 1.00 91.19 93 PRO A N 1
ATOM 726 C CA . PRO A 1 93 ? 2.497 -10.086 5.095 1.00 91.19 93 PRO A CA 1
ATOM 727 C C . PRO A 1 93 ? 0.992 -10.061 5.384 1.00 91.19 93 PRO A C 1
ATOM 729 O O . PRO A 1 93 ? 0.193 -10.118 4.448 1.00 91.19 93 PRO A O 1
ATOM 732 N N . ALA A 1 94 ? 0.590 -9.918 6.652 1.00 94.44 94 ALA A N 1
ATOM 733 C CA . ALA A 1 94 ? -0.820 -9.866 7.028 1.00 94.44 94 ALA A CA 1
ATOM 734 C C . ALA A 1 94 ? -1.470 -8.574 6.522 1.00 94.44 94 ALA A C 1
ATOM 736 O O . ALA A 1 94 ? -2.534 -8.610 5.905 1.00 94.44 94 ALA A O 1
ATOM 737 N N . LEU A 1 95 ? -0.791 -7.434 6.684 1.00 92.31 95 LEU A N 1
ATOM 738 C CA . LEU A 1 95 ? -1.258 -6.159 6.134 1.00 92.31 95 LEU A CA 1
ATOM 739 C C . LEU A 1 95 ? -1.322 -6.194 4.598 1.00 92.31 95 LEU A C 1
ATOM 741 O O . LEU A 1 95 ? -2.266 -5.677 4.008 1.00 92.31 95 LEU A O 1
ATOM 745 N N . MET A 1 96 ? -0.348 -6.823 3.938 1.00 93.31 96 MET A N 1
ATOM 746 C CA . MET A 1 96 ? -0.340 -7.002 2.481 1.00 93.31 96 MET A CA 1
ATOM 747 C C . MET A 1 96 ? -1.523 -7.831 1.975 1.00 93.31 96 MET A C 1
ATOM 749 O O . MET A 1 96 ? -2.144 -7.471 0.966 1.00 93.31 96 MET A O 1
ATOM 753 N N . ALA A 1 97 ? -1.830 -8.936 2.657 1.00 95.69 97 ALA A N 1
ATOM 754 C CA . ALA A 1 97 ? -2.991 -9.764 2.361 1.00 95.69 97 ALA A CA 1
ATOM 755 C C . ALA A 1 97 ? -4.282 -8.970 2.594 1.00 95.69 97 ALA A C 1
ATOM 757 O O . ALA A 1 97 ? -5.113 -8.880 1.693 1.00 95.69 97 ALA A O 1
ATOM 758 N N . TYR A 1 98 ? -4.390 -8.288 3.734 1.00 96.31 98 TYR A N 1
ATOM 759 C CA . TYR A 1 98 ? -5.546 -7.471 4.084 1.00 96.31 98 TYR A CA 1
ATOM 760 C C . TYR A 1 98 ? -5.823 -6.360 3.061 1.00 96.31 98 TYR A C 1
ATOM 762 O O . TYR A 1 98 ? -6.942 -6.239 2.568 1.00 96.31 98 TYR A O 1
ATOM 770 N N . LEU A 1 99 ? -4.796 -5.626 2.622 1.00 96.19 99 LEU A N 1
ATOM 771 C CA . LEU A 1 99 ? -4.922 -4.635 1.545 1.00 96.19 99 LEU A CA 1
ATOM 772 C C . LEU A 1 99 ? -5.399 -5.249 0.225 1.00 96.19 99 LEU A C 1
ATOM 774 O O . LEU A 1 99 ? -6.102 -4.593 -0.537 1.00 96.19 99 LEU A O 1
ATOM 778 N N . SER A 1 100 ? -5.019 -6.498 -0.052 1.00 96.25 100 SER A N 1
ATOM 779 C CA . SER A 1 100 ? -5.458 -7.220 -1.252 1.00 96.25 100 SER A CA 1
ATOM 780 C C . SER A 1 100 ? -6.936 -7.608 -1.192 1.00 96.25 100 SER A C 1
ATOM 782 O O . SER A 1 100 ? -7.560 -7.732 -2.245 1.00 96.25 100 SER A O 1
ATOM 784 N N . VAL A 1 101 ? -7.476 -7.812 0.013 1.00 97.81 101 VAL A N 1
ATOM 785 C CA . VAL A 1 101 ? -8.908 -8.031 0.245 1.00 97.81 101 VAL A CA 1
ATOM 786 C C . VAL A 1 101 ? -9.651 -6.703 0.139 1.00 97.81 101 VAL A C 1
ATOM 788 O O . VAL A 1 101 ? -10.572 -6.615 -0.661 1.00 97.81 101 VAL A O 1
ATOM 791 N N . ILE A 1 102 ? -9.196 -5.648 0.828 1.00 98.00 102 ILE A N 1
ATOM 792 C CA . ILE A 1 102 ? -9.789 -4.296 0.748 1.00 98.00 102 ILE A CA 1
ATOM 793 C C . ILE A 1 102 ? -9.891 -3.813 -0.703 1.00 98.00 102 ILE A C 1
ATOM 795 O O . ILE A 1 102 ? -10.880 -3.210 -1.100 1.00 98.00 102 ILE A O 1
ATOM 799 N N . GLU A 1 103 ? -8.860 -4.058 -1.512 1.00 97.19 103 GLU A N 1
ATOM 800 C CA . GLU A 1 103 ? -8.833 -3.617 -2.905 1.00 97.19 103 GLU A C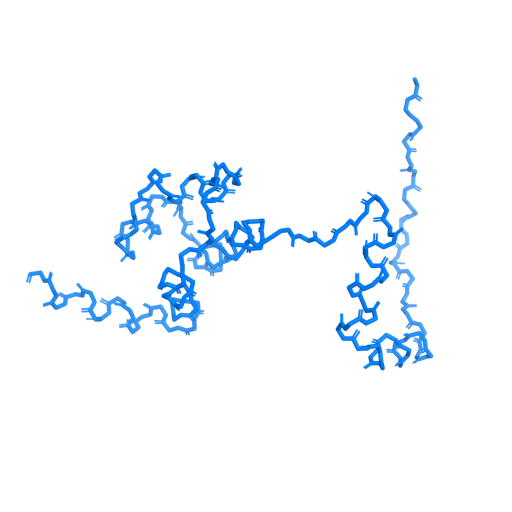A 1
ATOM 801 C C . GLU A 1 103 ? -9.909 -4.266 -3.790 1.00 97.19 103 GLU A C 1
ATOM 803 O O . GLU A 1 103 ? -10.364 -3.646 -4.765 1.00 97.19 103 GLU A O 1
ATOM 808 N N . ARG A 1 104 ? -10.241 -5.527 -3.492 1.00 97.62 104 ARG A N 1
ATOM 809 C CA . ARG A 1 104 ? -11.170 -6.353 -4.268 1.00 97.62 104 ARG A CA 1
ATOM 810 C C . ARG A 1 104 ? -12.591 -6.274 -3.720 1.00 97.62 104 ARG A C 1
ATOM 812 O O . ARG A 1 104 ? -13.516 -6.129 -4.502 1.00 97.62 104 ARG A O 1
ATOM 819 N N . GLU A 1 105 ? -12.731 -6.326 -2.400 1.00 97.75 105 GLU A N 1
ATOM 820 C CA . GLU A 1 105 ? -13.987 -6.542 -1.678 1.00 97.75 105 GLU A CA 1
ATOM 821 C C . GLU A 1 105 ? -14.126 -5.570 -0.480 1.00 97.75 105 GLU A C 1
ATOM 823 O O . GLU A 1 105 ? -14.268 -6.010 0.666 1.00 97.75 105 GLU A O 1
ATOM 828 N N . PRO A 1 106 ? -14.060 -4.238 -0.683 1.00 97.12 106 PRO A N 1
ATOM 829 C CA . PRO A 1 106 ? -14.060 -3.272 0.422 1.00 97.12 106 PRO A CA 1
ATOM 830 C C . PRO A 1 106 ? -15.331 -3.353 1.281 1.00 97.12 106 PRO A C 1
ATOM 832 O O . PRO A 1 106 ? -15.257 -3.257 2.502 1.00 97.12 106 PRO A O 1
ATOM 835 N N . GLU A 1 107 ? -16.487 -3.603 0.664 1.00 96.56 107 GLU A N 1
ATOM 836 C CA . GLU A 1 107 ? -17.771 -3.726 1.365 1.00 96.56 107 GLU A CA 1
ATOM 837 C C . GLU A 1 107 ? -17.850 -4.988 2.231 1.00 96.56 107 GLU A C 1
ATOM 839 O O . GLU A 1 107 ? -18.488 -4.984 3.283 1.00 96.56 107 GLU A O 1
ATOM 844 N N . ALA A 1 108 ? -17.209 -6.085 1.811 1.00 96.56 108 ALA A N 1
ATOM 845 C CA . ALA A 1 108 ? -17.153 -7.303 2.614 1.00 96.56 108 ALA A CA 1
ATOM 846 C C . ALA A 1 108 ? -16.315 -7.089 3.877 1.00 96.56 108 ALA A C 1
ATOM 848 O O . ALA A 1 108 ? -16.694 -7.563 4.948 1.00 96.56 108 ALA A O 1
ATOM 849 N N . VAL A 1 109 ? -15.218 -6.335 3.756 1.00 96.94 109 VAL A N 1
ATOM 850 C CA . VAL A 1 109 ? -14.412 -5.920 4.907 1.00 96.94 109 VAL A CA 1
ATOM 851 C C . VAL A 1 109 ? -15.242 -5.054 5.850 1.00 96.94 109 VAL A C 1
ATOM 853 O O . VAL A 1 109 ? -15.277 -5.344 7.041 1.00 96.94 109 VAL A O 1
ATOM 856 N N . ASP A 1 110 ? -15.963 -4.054 5.338 1.00 94.81 110 ASP A N 1
ATOM 857 C CA . ASP A 1 110 ? -16.817 -3.205 6.179 1.00 94.81 110 ASP A CA 1
ATOM 858 C C . ASP A 1 110 ? -17.864 -4.028 6.946 1.00 94.81 110 ASP A C 1
ATOM 860 O O . ASP A 1 110 ? -18.008 -3.866 8.157 1.00 94.81 110 ASP A O 1
ATOM 864 N N . ARG A 1 111 ? -18.558 -4.957 6.268 1.00 95.50 111 ARG A N 1
ATOM 865 C CA . ARG A 1 111 ? -19.536 -5.852 6.914 1.00 95.50 111 ARG A CA 1
ATOM 866 C C . ARG A 1 111 ? -18.901 -6.714 8.001 1.00 95.50 111 ARG A C 1
ATOM 868 O O . ARG A 1 111 ? -19.507 -6.895 9.051 1.00 95.50 111 ARG A O 1
ATOM 875 N N . ALA A 1 112 ? -17.705 -7.245 7.755 1.00 95.00 112 ALA A N 1
ATOM 876 C CA . ALA A 1 112 ? -16.992 -8.050 8.740 1.00 95.00 112 ALA A CA 1
ATOM 877 C C . ALA A 1 112 ? -16.623 -7.220 9.980 1.00 95.00 112 ALA A C 1
ATOM 879 O O . ALA A 1 112 ? -16.835 -7.667 11.101 1.00 95.00 112 ALA A O 1
ATOM 880 N N . LEU A 1 113 ? -16.143 -5.988 9.783 1.00 93.00 113 LEU A N 1
ATOM 881 C CA . LEU A 1 113 ? -15.729 -5.097 10.870 1.00 93.00 113 LEU A CA 1
ATOM 882 C C . LEU A 1 113 ? -16.898 -4.457 11.634 1.00 93.00 113 LEU A C 1
ATOM 884 O O . LEU A 1 113 ? -16.683 -3.954 12.738 1.00 93.00 113 LEU A O 1
ATOM 888 N N . ALA A 1 114 ? -18.108 -4.441 11.073 1.00 87.31 114 ALA A N 1
ATOM 889 C CA . ALA A 1 114 ? -19.299 -3.892 11.724 1.00 87.31 114 ALA A CA 1
ATOM 890 C C . ALA A 1 114 ? -19.812 -4.763 12.885 1.00 87.31 114 ALA A C 1
ATOM 892 O O . ALA A 1 114 ? -20.445 -4.237 13.794 1.00 87.31 114 ALA A O 1
ATOM 893 N N . ASN A 1 115 ? -19.521 -6.068 12.870 1.00 67.44 115 ASN A N 1
ATOM 894 C CA . ASN A 1 115 ? -19.987 -7.023 13.884 1.00 67.44 115 ASN A CA 1
ATOM 895 C C . ASN A 1 115 ? -19.020 -7.188 15.072 1.00 67.44 115 ASN A C 1
ATOM 897 O O . ASN A 1 115 ? -19.335 -7.897 16.021 1.00 67.44 115 ASN A O 1
ATOM 901 N N . ASP A 1 116 ? -17.857 -6.534 15.022 1.00 60.25 116 ASP A N 1
ATOM 902 C CA . ASP A 1 116 ? -16.836 -6.537 16.078 1.00 60.25 116 ASP A CA 1
ATOM 903 C C . ASP A 1 116 ? -16.946 -5.277 16.965 1.00 60.25 116 ASP A C 1
ATOM 905 O O . ASP A 1 116 ? -15.922 -4.669 17.304 1.00 60.25 116 ASP A O 1
ATOM 909 N N . GLY A 1 117 ? -18.170 -4.810 17.235 1.00 52.38 117 GLY A N 1
ATOM 910 C CA . GLY A 1 117 ? -18.484 -3.589 17.987 1.00 52.38 117 GLY A CA 1
ATOM 911 C C . GLY A 1 117 ? -19.541 -3.823 19.053 1.00 52.38 117 GLY A C 1
ATOM 912 O O . GLY A 1 117 ? -20.494 -4.578 18.767 1.00 52.38 117 GLY A O 1
#

InterPro domains:
  IPR001387 Cro/C1-type, helix-turn-helix domain [PF01381] (54-91)
  IPR001387 Cro/C1-type, helix-turn-helix domain [PS50943] (54-109)
  IPR001387 Cro/C1-type, helix-turn-helix domain [SM00530] (53-109)
  IPR001387 Cro/C1-type, helix-turn-helix domain [cd00093] (53-107)
  IPR010982 Lambda repressor-like, DNA-binding domain superfamily [G3DSA:1.10.260.40] (53-116)
  IPR010982 Lambda repressor-like, DNA-binding domain superfamily [SSF47413] (50-110)

Foldseek 3Di:
DDDDDDDDPDDPDDDDPVRVVVVVPDDPVNVQVVQCVDPVRHDDDQLVVQLVLLVVLCVVVVDDLVRVCVQQVNPSVVSVCSVVSVDPDHDDVVVVVSSVCCSPPVVVSNVVVVVVD